Protein AF-A0A9E5RWP6-F1 (afdb_monomer_lite)

Structure (mmCIF, N/CA/C/O backbone):
data_AF-A0A9E5RWP6-F1
#
_entry.id   AF-A0A9E5RWP6-F1
#
loop_
_atom_site.group_PDB
_atom_site.id
_atom_site.type_symbol
_atom_site.label_atom_id
_atom_site.label_alt_id
_atom_site.label_comp_id
_atom_site.label_asym_id
_atom_site.label_entity_id
_atom_site.label_seq_id
_atom_site.pdbx_PDB_ins_code
_atom_site.Cartn_x
_atom_site.Cartn_y
_atom_site.Cartn_z
_atom_site.occupancy
_atom_site.B_iso_or_equiv
_atom_site.auth_seq_id
_atom_site.auth_comp_id
_atom_site.auth_asym_id
_atom_site.auth_atom_id
_atom_site.pdbx_PDB_model_num
ATOM 1 N N . MET A 1 1 ? 98.265 3.700 -35.122 1.00 47.22 1 MET A N 1
ATOM 2 C CA . MET A 1 1 ? 98.432 2.894 -33.898 1.00 47.22 1 MET A CA 1
ATOM 3 C C . MET A 1 1 ? 98.424 3.835 -32.711 1.00 47.22 1 MET A C 1
ATOM 5 O O . MET A 1 1 ? 99.414 4.522 -32.507 1.00 47.22 1 MET A O 1
ATOM 9 N N . THR A 1 2 ? 97.322 3.887 -31.964 1.00 49.81 2 THR A N 1
ATOM 10 C CA . THR A 1 2 ? 97.278 4.569 -30.663 1.00 49.81 2 THR A CA 1
ATOM 11 C C . THR A 1 2 ? 96.260 3.839 -29.793 1.00 49.81 2 THR A C 1
ATOM 13 O O . THR A 1 2 ? 95.095 3.716 -30.159 1.00 49.81 2 THR A O 1
ATOM 16 N N . VAL A 1 3 ? 96.753 3.260 -28.702 1.00 52.56 3 VAL A N 1
ATOM 17 C CA . VAL A 1 3 ? 96.032 2.403 -27.755 1.00 52.56 3 VAL A CA 1
ATOM 18 C C . VAL A 1 3 ? 95.409 3.298 -26.683 1.00 52.56 3 VAL A C 1
ATOM 20 O O . VAL A 1 3 ? 96.126 4.062 -26.044 1.00 52.56 3 VAL A O 1
ATOM 23 N N . PHE A 1 4 ? 94.092 3.214 -26.479 1.00 54.69 4 PHE A N 1
ATOM 24 C CA . PHE A 1 4 ? 93.423 3.835 -25.334 1.00 54.69 4 PHE A CA 1
ATOM 25 C C . PHE A 1 4 ? 93.505 2.898 -24.123 1.00 54.69 4 PHE A C 1
ATOM 27 O O . PHE A 1 4 ? 92.941 1.805 -24.137 1.00 54.69 4 PHE A O 1
ATOM 34 N N . ALA A 1 5 ? 94.201 3.335 -23.075 1.00 56.78 5 ALA A N 1
ATOM 35 C CA . ALA A 1 5 ? 94.172 2.715 -21.757 1.00 56.78 5 ALA A CA 1
ATOM 36 C C . ALA A 1 5 ? 93.080 3.394 -20.914 1.00 56.78 5 ALA A C 1
ATOM 38 O O . ALA A 1 5 ? 93.200 4.571 -20.582 1.00 56.78 5 ALA A O 1
ATOM 39 N N . TYR A 1 6 ? 92.023 2.659 -20.566 1.00 54.81 6 TYR A N 1
ATOM 40 C CA . TYR A 1 6 ? 91.035 3.094 -19.579 1.00 54.81 6 TYR A CA 1
ATOM 41 C C . TYR A 1 6 ? 91.281 2.346 -18.268 1.00 54.81 6 TYR A C 1
ATOM 43 O O . TYR A 1 6 ? 91.209 1.120 -18.215 1.00 54.81 6 TYR A O 1
ATOM 51 N N . ALA A 1 7 ? 91.602 3.099 -17.216 1.00 56.28 7 ALA A N 1
ATOM 52 C CA . ALA A 1 7 ? 91.727 2.598 -15.855 1.00 56.28 7 ALA A CA 1
ATOM 53 C C . ALA A 1 7 ? 90.332 2.336 -15.260 1.00 56.28 7 ALA A C 1
ATOM 55 O O . ALA A 1 7 ? 89.470 3.213 -15.267 1.00 56.28 7 ALA A O 1
ATOM 56 N N . VAL A 1 8 ? 90.122 1.126 -14.739 1.00 64.69 8 VAL A N 1
ATOM 57 C CA . VAL A 1 8 ? 88.909 0.705 -14.025 1.00 64.69 8 VAL A CA 1
ATOM 58 C C . VAL A 1 8 ? 89.109 0.971 -12.530 1.00 64.69 8 VAL A C 1
ATOM 60 O O . VAL A 1 8 ? 89.996 0.384 -11.915 1.00 64.69 8 VAL A O 1
ATOM 63 N N . PHE A 1 9 ? 88.288 1.845 -11.945 1.00 57.62 9 PHE A N 1
ATOM 64 C CA . PHE A 1 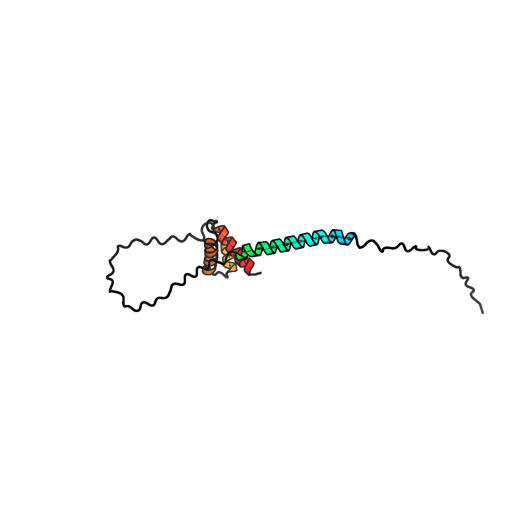9 ? 88.198 2.051 -10.494 1.00 57.62 9 PHE A CA 1
ATOM 65 C C . PHE A 1 9 ? 87.091 1.153 -9.906 1.00 57.62 9 PHE A C 1
ATOM 67 O O . PHE A 1 9 ? 85.971 1.188 -10.418 1.00 57.62 9 PHE A O 1
ATOM 74 N N . PRO A 1 10 ? 87.350 0.362 -8.846 1.00 60.34 10 PRO A N 1
ATOM 75 C CA . PRO A 1 10 ? 86.313 -0.410 -8.170 1.00 60.34 10 PRO A CA 1
ATOM 76 C C . PRO A 1 10 ? 85.563 0.451 -7.141 1.00 60.34 10 PRO A C 1
ATOM 78 O O . PRO A 1 10 ? 86.163 1.050 -6.250 1.00 60.34 10 PRO A O 1
ATOM 81 N N . ASP A 1 11 ? 84.237 0.486 -7.268 1.00 56.66 11 ASP A N 1
ATOM 82 C CA . ASP A 1 11 ? 83.320 1.195 -6.373 1.00 56.66 11 ASP A CA 1
ATOM 83 C C . ASP A 1 11 ? 83.076 0.377 -5.089 1.00 56.66 11 ASP A C 1
ATOM 85 O O . ASP A 1 11 ? 82.482 -0.707 -5.109 1.00 56.66 11 ASP A O 1
ATOM 89 N N . ALA A 1 12 ? 83.595 0.875 -3.967 1.00 63.06 12 ALA A N 1
ATOM 90 C CA . ALA A 1 12 ? 83.587 0.224 -2.661 1.00 63.06 12 ALA A CA 1
ATOM 91 C C . ALA A 1 12 ? 82.497 0.802 -1.747 1.00 63.06 12 ALA A C 1
ATOM 93 O O . ALA A 1 12 ? 82.793 1.298 -0.661 1.00 63.06 12 ALA A O 1
ATOM 94 N N . ASN A 1 13 ? 81.226 0.741 -2.155 1.00 64.94 13 ASN A N 1
ATOM 95 C CA . ASN A 1 13 ? 80.132 1.050 -1.233 1.00 64.94 13 ASN A CA 1
ATOM 96 C C . ASN A 1 13 ? 78.829 0.308 -1.570 1.00 64.94 13 ASN A C 1
ATOM 98 O O . ASN A 1 13 ? 77.952 0.820 -2.262 1.00 64.94 13 ASN A O 1
ATOM 102 N N . LYS A 1 14 ? 78.675 -0.918 -1.052 1.00 59.59 14 LYS A N 1
ATOM 103 C CA . LYS A 1 14 ? 77.370 -1.597 -0.997 1.00 59.59 14 LYS A CA 1
ATOM 104 C C . LYS A 1 14 ? 76.994 -1.891 0.458 1.00 59.59 14 LYS A C 1
ATOM 106 O O . LYS A 1 14 ? 77.653 -2.725 1.082 1.00 59.59 14 LYS A O 1
ATOM 111 N N . PRO A 1 15 ? 75.946 -1.253 1.013 1.00 62.97 15 PRO A N 1
ATOM 112 C CA . PRO A 1 15 ? 75.479 -1.563 2.357 1.00 62.97 15 PRO A CA 1
ATOM 113 C C . PRO A 1 15 ? 74.765 -2.922 2.390 1.00 62.97 15 PRO A C 1
ATOM 115 O O . PRO A 1 15 ? 73.910 -3.226 1.558 1.00 62.97 15 PRO A O 1
ATOM 118 N N . LYS A 1 16 ? 75.124 -3.745 3.384 1.00 65.31 16 LYS A N 1
ATOM 119 C CA . LYS A 1 16 ? 74.456 -5.011 3.718 1.00 65.31 16 LYS A CA 1
ATOM 120 C C . LYS A 1 16 ? 73.045 -4.724 4.235 1.00 65.31 16 LYS A C 1
ATOM 122 O O . LYS A 1 16 ? 72.883 -4.218 5.342 1.00 65.31 16 LYS A O 1
ATOM 127 N N . ILE A 1 17 ? 72.035 -5.084 3.452 1.00 61.72 17 ILE A N 1
ATOM 128 C CA . ILE A 1 17 ? 70.631 -5.024 3.864 1.00 61.72 17 ILE A CA 1
ATOM 129 C C . ILE A 1 17 ? 70.333 -6.287 4.679 1.00 61.72 17 ILE A C 1
ATOM 131 O O . ILE A 1 17 ? 70.330 -7.398 4.150 1.00 61.72 17 ILE A O 1
ATOM 135 N N . ALA A 1 18 ? 70.134 -6.119 5.985 1.00 62.25 18 ALA A N 1
ATOM 136 C CA . ALA A 1 18 ? 69.697 -7.184 6.876 1.00 62.25 18 ALA A CA 1
ATOM 137 C C . ALA A 1 18 ? 68.212 -7.492 6.625 1.00 62.25 18 ALA A C 1
ATOM 139 O O . ALA A 1 18 ? 67.346 -6.642 6.833 1.00 62.25 18 ALA A O 1
ATOM 140 N N . HIS A 1 19 ? 67.918 -8.716 6.187 1.00 58.25 19 HIS A N 1
ATOM 141 C CA . HIS A 1 19 ? 66.562 -9.256 6.119 1.00 58.25 19 HIS A CA 1
ATOM 142 C C . HIS A 1 19 ? 66.055 -9.548 7.539 1.00 58.25 19 HIS A C 1
ATOM 144 O O . HIS A 1 19 ? 66.303 -10.616 8.095 1.00 58.25 19 HIS A O 1
ATOM 150 N N . VAL A 1 20 ? 65.356 -8.581 8.136 1.00 60.44 20 VAL A N 1
ATOM 151 C CA . VAL A 1 20 ? 64.601 -8.769 9.381 1.00 60.44 20 VAL A CA 1
ATOM 152 C C . VAL A 1 20 ? 63.217 -9.315 9.018 1.00 60.44 20 VAL A C 1
ATOM 154 O O . VAL A 1 20 ? 62.479 -8.706 8.246 1.00 60.44 20 VAL A O 1
ATOM 157 N N . GLY A 1 21 ? 62.915 -10.514 9.519 1.00 57.81 21 GLY A N 1
ATOM 158 C CA . GLY A 1 21 ? 61.744 -11.315 9.169 1.00 57.81 21 GLY A CA 1
ATOM 159 C C . GLY A 1 21 ? 60.402 -10.664 9.515 1.00 57.81 21 GLY A C 1
ATOM 160 O O . GLY A 1 21 ? 60.163 -10.244 10.644 1.00 57.81 21 GLY A O 1
ATOM 161 N N . ASN A 1 22 ? 59.502 -10.667 8.530 1.00 59.47 22 ASN A N 1
ATOM 162 C CA . ASN A 1 22 ? 58.135 -10.140 8.585 1.00 59.47 22 ASN A CA 1
ATOM 163 C C . ASN A 1 22 ? 57.076 -11.261 8.711 1.00 59.47 22 ASN A C 1
ATOM 165 O O . ASN A 1 22 ? 55.981 -11.158 8.165 1.00 59.47 22 ASN A O 1
ATOM 169 N N . GLU A 1 23 ? 57.372 -12.362 9.407 1.00 60.66 23 GLU A N 1
ATOM 170 C CA . GLU A 1 23 ? 56.509 -13.561 9.363 1.00 60.66 23 GLU A CA 1
ATOM 171 C C . GLU A 1 23 ? 55.426 -13.647 10.457 1.00 60.66 23 GLU A C 1
ATOM 173 O O . GLU A 1 23 ? 54.575 -14.534 10.410 1.00 60.66 23 GLU A O 1
ATOM 178 N N . TYR A 1 24 ? 55.374 -12.716 11.417 1.00 56.31 24 TYR A N 1
ATOM 179 C CA . TYR A 1 24 ? 54.467 -12.845 12.576 1.00 56.31 24 TYR A CA 1
ATOM 180 C C . TYR A 1 24 ? 53.309 -11.836 12.644 1.00 56.31 24 TYR A C 1
ATOM 182 O O . TYR A 1 24 ? 52.457 -11.947 13.525 1.00 56.31 24 TYR A O 1
ATOM 190 N N . LEU A 1 25 ? 53.202 -10.894 11.701 1.00 56.03 25 LEU A N 1
ATOM 191 C CA . LEU A 1 25 ? 52.214 -9.806 11.775 1.00 56.03 25 LEU A CA 1
ATOM 192 C C . LEU A 1 25 ? 50.787 -10.054 11.220 1.00 56.03 25 LEU A C 1
ATOM 194 O O . LEU A 1 25 ? 49.909 -9.272 11.592 1.00 56.03 25 LEU A O 1
ATOM 198 N N . PRO A 1 26 ? 50.438 -11.097 10.429 1.00 57.97 26 PRO A N 1
ATOM 199 C CA . PRO A 1 26 ? 49.078 -11.163 9.877 1.00 57.97 26 PRO A CA 1
ATOM 200 C C . PRO A 1 26 ? 48.027 -11.730 10.850 1.00 57.97 26 PRO A C 1
ATOM 202 O O . PRO A 1 26 ? 46.841 -11.432 10.724 1.00 57.97 26 PRO A O 1
ATOM 205 N N . LYS A 1 27 ? 48.409 -12.535 11.852 1.00 59.09 27 LYS A N 1
ATOM 206 C CA . LYS A 1 27 ? 47.426 -13.306 12.645 1.00 59.09 27 LYS A CA 1
ATOM 207 C C . LYS A 1 27 ? 46.675 -12.492 13.706 1.00 59.09 27 LYS A C 1
ATOM 209 O O . LYS A 1 27 ? 45.597 -12.912 14.122 1.00 59.09 27 LYS A O 1
ATOM 214 N N . PHE A 1 28 ? 47.224 -11.364 14.159 1.00 59.78 28 PHE A N 1
ATOM 215 C CA . PHE A 1 28 ? 46.611 -10.564 15.228 1.00 59.78 28 PHE A CA 1
ATOM 216 C C . PHE A 1 28 ? 45.575 -9.566 14.689 1.00 59.78 28 PHE A C 1
ATOM 218 O O . PHE A 1 28 ? 44.508 -9.405 15.273 1.00 59.78 28 PHE A O 1
ATOM 225 N N . ILE A 1 29 ? 45.835 -8.972 13.520 1.00 61.03 29 ILE A N 1
ATOM 226 C CA . ILE A 1 29 ? 44.940 -7.982 12.898 1.00 61.03 29 ILE A CA 1
ATOM 227 C C . ILE A 1 29 ? 43.664 -8.646 12.351 1.00 61.03 29 ILE A C 1
ATOM 229 O O . ILE A 1 29 ? 42.570 -8.101 12.490 1.00 61.03 29 ILE A O 1
ATOM 233 N N . LEU A 1 30 ? 43.771 -9.868 11.820 1.00 61.22 30 LEU A N 1
ATOM 234 C CA . LEU A 1 30 ? 42.628 -10.611 11.275 1.00 61.22 30 LEU A CA 1
ATOM 235 C C . LEU A 1 30 ? 41.565 -10.972 12.329 1.00 61.22 30 LEU A C 1
ATOM 237 O O . LEU A 1 30 ? 40.379 -10.999 12.012 1.00 61.22 30 LEU A O 1
ATOM 241 N N . LYS A 1 31 ? 41.948 -11.210 13.591 1.00 64.00 31 LYS A N 1
ATOM 242 C C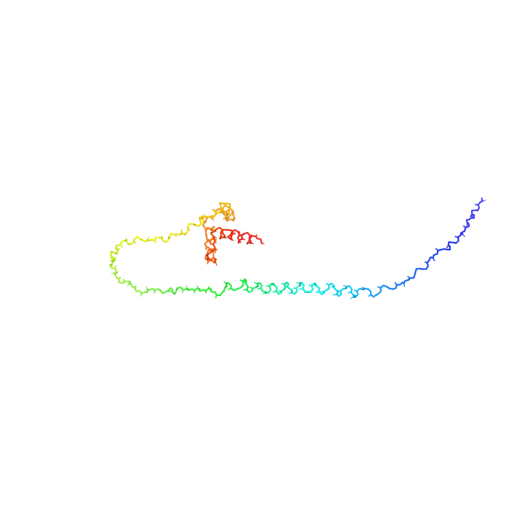A . LYS A 1 31 ? 40.997 -11.626 14.640 1.00 64.00 31 LYS A CA 1
ATOM 243 C C . LYS A 1 31 ? 40.087 -10.488 15.105 1.00 64.00 31 LYS A C 1
ATOM 245 O O . LYS A 1 31 ? 38.902 -10.715 15.337 1.00 64.00 31 LYS A O 1
ATOM 250 N N . ASN A 1 32 ? 40.608 -9.265 15.177 1.00 69.00 32 ASN A N 1
ATOM 251 C CA . ASN A 1 32 ? 39.858 -8.127 15.717 1.00 69.00 32 ASN A CA 1
ATOM 252 C C . ASN A 1 32 ? 38.841 -7.544 14.721 1.00 69.00 32 ASN A C 1
ATOM 254 O O . ASN A 1 32 ? 37.897 -6.882 15.140 1.00 69.00 32 ASN A O 1
ATOM 258 N N . MET A 1 33 ? 38.982 -7.828 13.422 1.00 69.94 33 MET A N 1
ATOM 259 C CA . MET A 1 33 ? 38.012 -7.407 12.398 1.00 69.94 33 MET A CA 1
ATOM 260 C C . MET A 1 33 ? 36.948 -8.472 12.085 1.00 69.94 33 MET A C 1
ATOM 262 O O . MET A 1 33 ? 35.882 -8.151 11.557 1.00 69.94 33 MET A O 1
ATOM 266 N N . LEU A 1 34 ? 37.192 -9.735 12.450 1.00 78.12 34 LEU A N 1
ATOM 267 C CA . LEU A 1 34 ? 36.247 -10.829 12.208 1.00 78.12 34 LEU A CA 1
ATOM 268 C C . LEU A 1 34 ? 35.093 -10.854 13.228 1.00 78.12 34 LEU A C 1
ATOM 270 O O . LEU A 1 34 ? 33.961 -11.173 12.881 1.00 78.12 34 LEU A O 1
ATOM 274 N N . LEU A 1 35 ? 35.355 -10.488 14.488 1.00 81.88 35 LEU A N 1
ATOM 275 C CA . LEU A 1 35 ? 34.317 -10.450 15.526 1.00 81.88 35 LEU A CA 1
ATOM 276 C C . LEU A 1 35 ? 33.158 -9.477 15.226 1.00 81.88 35 LEU A C 1
ATOM 278 O O . LEU A 1 35 ? 32.005 -9.907 15.317 1.00 81.88 35 LEU A O 1
ATOM 282 N N . PRO A 1 36 ? 33.394 -8.199 14.859 1.00 90.19 36 PRO A N 1
ATOM 283 C CA . PRO A 1 36 ? 32.292 -7.270 14.616 1.00 90.19 36 PRO A CA 1
ATOM 284 C C . PRO A 1 36 ? 31.486 -7.636 13.364 1.00 90.19 36 PRO A C 1
ATOM 286 O O . PRO A 1 36 ? 30.276 -7.440 13.341 1.00 90.19 36 PRO A O 1
ATOM 289 N N . THR A 1 37 ? 32.119 -8.213 12.339 1.00 88.06 37 THR A N 1
ATOM 290 C CA . THR A 1 37 ? 31.424 -8.614 11.104 1.00 88.06 37 THR A CA 1
ATOM 291 C C . THR A 1 37 ? 30.488 -9.795 11.340 1.00 88.06 37 THR A C 1
ATOM 293 O O . THR A 1 37 ? 29.333 -9.743 10.919 1.00 88.06 37 THR A O 1
ATOM 296 N N . ILE A 1 38 ? 30.930 -10.810 12.091 1.00 92.06 38 ILE A N 1
ATOM 297 C CA . ILE A 1 38 ? 30.066 -11.924 12.503 1.00 92.06 38 ILE A CA 1
ATOM 298 C C . ILE A 1 38 ? 28.882 -11.403 13.327 1.00 92.06 38 ILE A C 1
ATOM 300 O O . ILE A 1 38 ? 27.752 -11.814 13.079 1.00 92.06 38 ILE A O 1
ATOM 304 N N . PHE A 1 39 ? 29.109 -10.463 14.251 1.00 94.44 39 PHE A N 1
ATOM 305 C CA . PHE A 1 39 ? 28.044 -9.879 15.072 1.00 94.44 39 PHE A CA 1
ATOM 306 C C . PHE A 1 39 ? 26.995 -9.114 14.245 1.00 94.44 39 PHE A C 1
ATOM 308 O O . PHE A 1 39 ? 25.796 -9.242 14.481 1.00 94.44 39 PHE A O 1
ATOM 315 N N . VAL A 1 40 ? 27.420 -8.352 13.233 1.00 94.69 40 VAL A N 1
ATOM 316 C CA . VAL A 1 40 ? 26.489 -7.653 12.330 1.00 94.69 40 VAL A CA 1
ATOM 317 C C . VAL A 1 40 ? 25.671 -8.649 11.502 1.00 94.69 40 VAL A C 1
ATOM 319 O O . VAL A 1 40 ? 24.457 -8.484 11.369 1.00 94.69 40 VAL A O 1
ATOM 322 N N . ILE A 1 41 ? 26.303 -9.709 10.987 1.00 95.75 41 ILE A N 1
ATOM 323 C CA . ILE A 1 41 ? 25.619 -10.743 10.197 1.00 95.75 41 ILE A CA 1
ATOM 324 C C . ILE A 1 41 ? 24.591 -11.490 11.055 1.00 95.75 41 ILE A C 1
ATOM 326 O O . ILE A 1 41 ? 23.462 -11.697 10.609 1.00 95.75 41 ILE A O 1
ATOM 330 N N . THR A 1 42 ? 24.935 -11.869 12.289 1.00 96.12 42 THR A N 1
ATOM 331 C CA . THR A 1 42 ? 24.000 -12.579 13.175 1.00 96.12 42 THR A CA 1
ATOM 332 C C . THR A 1 42 ? 22.805 -11.709 13.548 1.00 96.12 42 THR A C 1
ATOM 334 O O . THR A 1 42 ? 21.673 -12.188 13.479 1.00 96.12 42 THR A O 1
ATOM 337 N N . LEU A 1 43 ? 23.019 -10.426 13.861 1.00 96.50 43 LEU A N 1
ATOM 338 C CA . LEU A 1 43 ? 21.925 -9.485 14.112 1.00 96.50 43 LEU A CA 1
ATOM 339 C C . LEU A 1 43 ? 21.007 -9.331 12.897 1.00 96.50 43 LEU A C 1
ATOM 341 O O . LEU A 1 43 ? 19.786 -9.315 13.053 1.00 96.50 43 LEU A O 1
ATOM 345 N N . TRP A 1 44 ? 21.573 -9.268 11.690 1.00 96.38 44 TRP A N 1
ATOM 346 C CA . TRP A 1 44 ? 20.792 -9.171 10.461 1.00 96.38 44 TRP A CA 1
ATOM 347 C C . TRP A 1 44 ? 19.947 -10.428 10.211 1.00 96.38 44 TRP A C 1
ATOM 349 O O . TRP A 1 44 ? 18.752 -10.320 9.939 1.00 96.38 44 TRP A O 1
ATOM 359 N N . VAL A 1 45 ? 20.523 -11.623 10.380 1.00 96.75 45 VAL A N 1
ATOM 360 C CA . VAL A 1 45 ? 19.790 -12.893 10.229 1.00 96.75 45 VAL A CA 1
ATOM 361 C C . VAL A 1 45 ? 18.653 -13.000 11.247 1.00 96.75 45 VAL A C 1
ATOM 363 O O . VAL A 1 45 ? 17.534 -13.349 10.874 1.00 96.75 45 VAL A O 1
ATOM 366 N N . VAL A 1 46 ? 18.899 -12.651 12.515 1.00 96.38 46 VAL A N 1
ATOM 367 C CA . VAL A 1 46 ? 17.859 -12.640 13.559 1.00 96.38 46 VAL A CA 1
ATOM 368 C C . VAL A 1 46 ? 16.761 -11.629 13.229 1.00 96.38 46 VAL A C 1
ATOM 370 O O . VAL A 1 46 ? 15.581 -11.946 13.370 1.00 96.38 46 VAL A O 1
ATOM 373 N N . PHE A 1 47 ? 17.120 -10.439 12.745 1.00 94.69 47 PHE A N 1
ATOM 374 C CA . PHE A 1 47 ? 16.157 -9.421 12.327 1.00 94.69 47 PHE A CA 1
ATOM 375 C C . PHE A 1 47 ? 15.259 -9.923 11.190 1.00 94.69 47 PHE A C 1
ATOM 377 O O . PHE A 1 47 ? 14.036 -9.848 11.300 1.00 94.69 47 PHE A O 1
ATOM 384 N N . VAL A 1 48 ? 15.841 -10.515 10.141 1.00 93.88 48 VAL A N 1
ATOM 385 C CA . VAL A 1 48 ? 15.082 -11.097 9.023 1.00 93.88 48 VAL A CA 1
ATOM 386 C C . VAL A 1 48 ? 14.178 -12.231 9.510 1.00 93.88 48 VAL A C 1
ATOM 388 O O . VAL A 1 48 ? 12.986 -12.225 9.203 1.00 93.88 48 VAL A O 1
ATOM 391 N N . LEU A 1 49 ? 14.690 -13.156 10.330 1.00 92.38 49 LEU A N 1
ATOM 392 C CA . LEU A 1 49 ? 13.894 -14.250 10.898 1.00 92.38 49 LEU A CA 1
ATOM 393 C C . LEU A 1 49 ? 12.742 -13.747 11.786 1.00 92.38 49 LEU A C 1
ATOM 395 O O . LEU A 1 49 ? 11.662 -14.335 11.760 1.00 92.38 49 LEU A O 1
ATOM 399 N N . CYS A 1 50 ? 12.927 -12.640 12.513 1.00 89.69 50 CYS A N 1
ATOM 400 C CA . CYS A 1 50 ? 11.876 -11.982 13.297 1.00 89.69 50 CYS A CA 1
ATOM 401 C C . CYS A 1 50 ? 10.846 -11.231 12.438 1.00 89.69 50 CYS A C 1
ATOM 403 O O . CYS A 1 50 ? 9.686 -11.123 12.839 1.00 89.69 50 CYS A O 1
ATOM 405 N N . LEU A 1 51 ? 11.220 -10.735 11.255 1.00 86.31 51 LEU A N 1
ATOM 406 C CA . LEU A 1 51 ? 10.280 -10.077 10.342 1.00 86.31 51 LEU A CA 1
ATOM 407 C C . LEU A 1 51 ? 9.343 -11.067 9.632 1.00 86.31 51 LEU A C 1
ATOM 409 O O . LEU A 1 51 ? 8.191 -10.722 9.352 1.00 86.31 51 LEU A O 1
ATOM 413 N N . ILE A 1 52 ? 9.784 -12.308 9.394 1.00 81.94 52 ILE A N 1
ATOM 414 C CA . ILE A 1 52 ? 8.972 -13.362 8.756 1.00 81.94 52 ILE A CA 1
ATOM 415 C C . ILE A 1 52 ? 7.616 -13.584 9.467 1.00 81.94 52 ILE A C 1
ATOM 417 O O . ILE A 1 52 ? 6.586 -13.533 8.790 1.00 81.94 52 ILE A O 1
ATOM 421 N N . PRO A 1 53 ? 7.527 -13.782 10.800 1.00 72.62 53 PRO A N 1
ATOM 422 C CA . PRO A 1 53 ? 6.242 -13.974 11.474 1.00 72.62 53 PRO A CA 1
ATOM 423 C C . PRO A 1 53 ? 5.379 -12.704 11.535 1.00 72.62 53 PRO A C 1
ATOM 425 O O . PRO A 1 53 ? 4.156 -12.823 11.625 1.00 72.62 53 PRO A O 1
ATOM 428 N N . ILE A 1 54 ? 5.969 -11.504 11.450 1.00 71.69 54 ILE A N 1
ATOM 429 C CA . ILE A 1 54 ? 5.225 -10.230 11.405 1.00 71.69 54 ILE A CA 1
ATOM 430 C C . ILE A 1 54 ? 4.494 -10.091 10.062 1.00 71.69 54 ILE A C 1
ATOM 432 O O . ILE A 1 54 ? 3.342 -9.658 10.023 1.00 71.69 54 ILE A O 1
ATOM 436 N N . LEU A 1 55 ? 5.115 -10.544 8.972 1.00 59.25 55 LEU A N 1
ATOM 437 C CA . LEU A 1 55 ? 4.491 -10.594 7.647 1.00 59.25 55 LEU A CA 1
ATOM 438 C C . LEU A 1 55 ? 3.579 -11.827 7.470 1.00 59.25 55 LEU A C 1
ATOM 440 O O . LEU A 1 55 ? 2.580 -11.764 6.750 1.00 59.25 55 LEU A O 1
ATOM 444 N N . GLY A 1 56 ? 3.873 -12.935 8.160 1.00 53.91 56 GLY A N 1
ATOM 445 C CA . GLY A 1 56 ? 3.169 -14.217 8.036 1.00 53.91 56 GLY A CA 1
ATOM 446 C C . GLY A 1 56 ? 1.915 -14.397 8.905 1.00 53.91 56 GLY A C 1
ATOM 447 O O . GLY A 1 56 ? 1.057 -15.214 8.569 1.00 53.91 56 GLY A O 1
ATOM 448 N N . LYS A 1 57 ? 1.730 -13.631 9.993 1.00 52.44 57 LYS A N 1
ATOM 449 C CA . LYS A 1 57 ? 0.558 -13.789 10.889 1.00 52.44 57 LYS A CA 1
ATOM 450 C C . LYS A 1 57 ? -0.779 -13.331 10.294 1.00 52.44 57 LYS A C 1
ATOM 452 O O . LYS A 1 57 ? -1.826 -13.586 10.883 1.00 52.44 57 LYS A O 1
ATOM 457 N N . SER A 1 58 ? -0.778 -12.695 9.122 1.00 49.72 58 SER A N 1
ATOM 458 C CA . SER A 1 58 ? -1.986 -12.119 8.513 1.00 49.72 58 SER A CA 1
ATOM 459 C C . SER A 1 58 ? -2.788 -13.090 7.626 1.00 49.72 58 SER A C 1
ATOM 461 O O . SER A 1 58 ? -3.709 -12.643 6.941 1.00 49.72 58 SER A O 1
ATOM 463 N N . ARG A 1 59 ? -2.468 -14.395 7.597 1.00 55.56 59 ARG A N 1
ATOM 464 C CA . ARG A 1 59 ? -3.124 -15.368 6.695 1.00 55.56 59 ARG A CA 1
ATOM 465 C C . ARG A 1 59 ? -3.598 -16.686 7.331 1.00 55.56 59 ARG A C 1
ATOM 467 O O . ARG A 1 59 ? -3.560 -17.713 6.670 1.00 55.56 59 ARG A O 1
ATOM 474 N N . TYR A 1 60 ? -4.148 -16.673 8.547 1.00 53.62 60 TYR A N 1
ATOM 475 C CA . TYR A 1 60 ? -4.932 -17.826 9.047 1.00 53.62 60 TYR A CA 1
ATOM 476 C C . TYR A 1 60 ? -6.312 -17.452 9.599 1.00 53.62 60 TYR A C 1
ATOM 478 O O . TYR A 1 60 ? -6.800 -18.052 10.550 1.00 53.62 60 TYR A O 1
ATOM 486 N N . ARG A 1 61 ? -6.980 -16.475 8.977 1.00 45.44 61 ARG A N 1
ATOM 487 C CA . ARG A 1 61 ? -8.447 -16.363 9.031 1.00 45.44 61 ARG A CA 1
ATOM 488 C C . ARG A 1 61 ? -9.021 -16.059 7.655 1.00 45.44 61 ARG A C 1
ATOM 490 O O . ARG A 1 61 ? -9.761 -15.103 7.464 1.00 45.44 61 ARG A O 1
ATOM 497 N N . PHE A 1 62 ? -8.708 -16.921 6.691 1.00 46.25 62 PHE A N 1
ATOM 498 C CA . PHE A 1 62 ? -9.641 -17.153 5.596 1.00 46.25 62 PHE A CA 1
ATOM 499 C C . PHE A 1 62 ? -10.816 -17.958 6.159 1.00 46.25 62 PHE A C 1
ATOM 501 O O . PHE A 1 62 ? -10.890 -19.174 6.013 1.00 46.25 62 PHE A O 1
ATOM 508 N N . ASN A 1 63 ? -11.744 -17.265 6.819 1.00 44.88 63 ASN A N 1
ATOM 509 C CA . ASN A 1 63 ? -13.114 -17.748 6.916 1.00 44.88 63 ASN A CA 1
ATOM 510 C C . ASN A 1 63 ? -13.709 -17.646 5.506 1.00 44.88 63 ASN A C 1
ATOM 512 O O . ASN A 1 63 ? -14.478 -16.734 5.210 1.00 44.88 63 ASN A O 1
ATOM 516 N N . PHE A 1 64 ? -13.338 -18.575 4.622 1.00 48.34 64 PHE A N 1
ATOM 517 C CA . PHE A 1 64 ? -14.192 -18.927 3.497 1.00 48.34 64 PHE A CA 1
ATOM 518 C C . PHE A 1 64 ? -15.428 -19.593 4.098 1.00 48.34 64 PHE A C 1
ATOM 520 O O . PHE A 1 64 ? -15.532 -20.812 4.193 1.00 48.34 64 PHE A O 1
ATOM 527 N N . HIS A 1 65 ? -16.359 -18.766 4.570 1.00 48.16 65 HIS A N 1
ATOM 528 C CA . HIS A 1 65 ? -17.725 -19.195 4.784 1.00 48.16 65 HIS A CA 1
ATOM 529 C C . HIS A 1 65 ? -18.313 -19.377 3.387 1.00 48.16 65 HIS A C 1
ATOM 531 O O . HIS A 1 65 ? -18.843 -18.447 2.787 1.00 48.16 65 HIS A O 1
ATOM 537 N N . MET A 1 66 ? -18.075 -20.555 2.817 1.00 54.34 66 MET A N 1
ATOM 538 C CA . MET A 1 66 ? -18.691 -20.984 1.576 1.00 54.34 66 MET A CA 1
ATOM 539 C C . MET A 1 66 ? -20.169 -21.227 1.911 1.00 54.34 66 MET A C 1
ATOM 541 O O . MET A 1 66 ? -20.450 -22.132 2.701 1.00 54.34 66 MET A O 1
ATOM 545 N N . PRO A 1 67 ? -21.126 -20.418 1.420 1.00 56.31 67 PRO A N 1
ATOM 546 C CA . PRO A 1 67 ? -22.523 -20.764 1.597 1.00 56.31 67 PRO A CA 1
ATOM 547 C C . PRO A 1 67 ? -22.754 -22.059 0.823 1.00 56.31 67 PRO A C 1
ATOM 549 O O . PRO A 1 67 ? -22.488 -22.128 -0.378 1.00 56.31 67 PRO A O 1
ATOM 552 N N . ALA A 1 68 ? -23.210 -23.101 1.515 1.00 58.78 68 ALA A N 1
ATOM 553 C CA . ALA A 1 68 ? -23.718 -24.287 0.851 1.00 58.78 68 ALA A CA 1
ATOM 554 C C . ALA A 1 68 ? -24.798 -23.832 -0.143 1.00 58.78 68 ALA A C 1
ATOM 556 O O . ALA A 1 68 ? -25.814 -23.265 0.261 1.00 58.78 68 ALA A O 1
ATOM 557 N N . ILE A 1 69 ? -24.563 -24.038 -1.441 1.00 57.72 69 ILE A N 1
ATOM 558 C CA . ILE A 1 69 ? -25.587 -23.883 -2.475 1.00 57.72 69 ILE A CA 1
ATOM 559 C C . ILE A 1 69 ? -26.531 -25.073 -2.296 1.00 57.72 69 ILE A C 1
ATOM 561 O O . ILE A 1 69 ? -26.404 -26.103 -2.953 1.00 57.72 69 ILE A O 1
ATOM 565 N N . SER A 1 70 ? -27.442 -24.975 -1.330 1.00 59.22 70 SER A N 1
ATOM 566 C CA . SER A 1 70 ? -28.599 -25.853 -1.272 1.00 59.22 70 SER A CA 1
ATOM 567 C C . SER A 1 70 ? -29.540 -25.409 -2.383 1.00 59.22 70 SER A C 1
ATOM 569 O O . SER A 1 70 ? -30.168 -24.358 -2.302 1.00 59.22 70 SER A O 1
ATOM 571 N N . PHE A 1 71 ? -29.609 -26.187 -3.461 1.00 59.25 71 PHE A N 1
ATOM 572 C CA . PHE A 1 71 ? -30.661 -26.036 -4.459 1.00 59.25 71 PHE A CA 1
ATOM 573 C C . PHE A 1 71 ? -32.001 -26.387 -3.793 1.00 59.25 71 PHE A C 1
ATOM 575 O O . PHE A 1 71 ? -32.195 -27.545 -3.411 1.00 59.25 71 PHE A O 1
ATOM 582 N N . PRO A 1 72 ? -32.940 -25.438 -3.620 1.00 53.41 72 PRO A N 1
ATOM 583 C CA . PRO A 1 72 ? -34.244 -25.762 -3.075 1.00 53.41 72 PRO A CA 1
ATOM 584 C C . PRO A 1 72 ? -35.089 -26.380 -4.191 1.00 53.41 72 PRO A C 1
ATOM 586 O O . PRO A 1 72 ? -35.680 -25.678 -5.009 1.00 53.41 72 PRO A O 1
ATOM 589 N N . THR A 1 73 ? -35.170 -27.709 -4.225 1.00 59.09 73 THR A N 1
ATOM 590 C CA . THR A 1 73 ? -36.214 -28.395 -4.999 1.00 59.09 73 THR A CA 1
ATOM 591 C C . THR A 1 73 ? -37.496 -28.373 -4.177 1.00 59.09 73 THR A C 1
ATOM 593 O O . THR A 1 73 ? -37.827 -29.341 -3.502 1.00 59.09 73 THR A O 1
ATOM 596 N N . SER A 1 74 ? -38.186 -27.234 -4.156 1.00 67.62 74 SER A N 1
ATOM 597 C CA . SER A 1 74 ? -39.595 -27.122 -3.760 1.00 67.62 74 SER A CA 1
ATOM 598 C C . SER A 1 74 ? -40.147 -25.773 -4.230 1.00 67.62 74 SER A C 1
ATOM 600 O O . SER A 1 74 ? -39.522 -24.745 -3.961 1.00 67.62 74 SER A O 1
ATOM 602 N N . PRO A 1 75 ? -41.303 -25.730 -4.917 1.00 70.12 75 PRO A N 1
ATOM 603 C CA . PRO A 1 75 ? -41.944 -24.469 -5.264 1.00 70.12 75 PRO A CA 1
ATOM 604 C C . PRO A 1 75 ? -42.358 -23.729 -3.978 1.00 70.12 75 PRO A C 1
ATOM 606 O O . PRO A 1 75 ? -42.944 -24.345 -3.084 1.00 70.12 75 PRO A O 1
ATOM 609 N N . PRO A 1 76 ? -42.060 -22.425 -3.840 1.00 65.62 76 PRO A N 1
ATOM 610 C CA . PRO A 1 76 ? -42.392 -21.690 -2.628 1.00 65.62 76 PRO A CA 1
ATOM 611 C C . PRO A 1 76 ? -43.915 -21.523 -2.484 1.00 65.62 76 PRO A C 1
ATOM 613 O O . PRO A 1 76 ? -44.618 -21.354 -3.487 1.00 65.62 76 PRO A O 1
ATOM 616 N N . PRO A 1 77 ? -44.454 -21.506 -1.249 1.00 69.44 77 PRO A N 1
ATOM 617 C CA . PRO A 1 77 ? -45.842 -21.134 -1.021 1.00 69.44 77 PRO A CA 1
ATOM 618 C C . PRO A 1 77 ? -46.082 -19.708 -1.527 1.00 69.44 77 PRO A C 1
ATOM 620 O O . PRO A 1 77 ? -45.261 -18.810 -1.333 1.00 69.44 7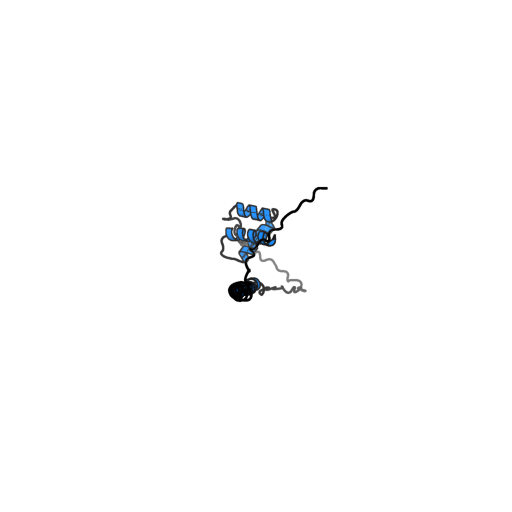7 PRO A O 1
ATOM 623 N N . ARG A 1 78 ? -47.225 -19.506 -2.191 1.00 68.00 78 ARG A N 1
ATOM 624 C CA . ARG A 1 78 ? -47.662 -18.240 -2.794 1.00 68.00 78 ARG A CA 1
ATOM 625 C C . ARG A 1 78 ? -47.802 -17.159 -1.714 1.00 68.00 78 ARG A C 1
ATOM 627 O O . ARG A 1 78 ? -48.871 -16.964 -1.139 1.00 68.00 78 ARG A O 1
ATOM 634 N N . TYR A 1 79 ? -46.704 -16.470 -1.425 1.00 61.47 79 TYR A N 1
ATOM 635 C CA . TYR A 1 79 ? -46.642 -15.407 -0.433 1.00 61.47 79 TYR A CA 1
ATOM 636 C C . TYR A 1 79 ? -47.372 -14.167 -0.959 1.00 61.47 79 TYR A C 1
ATOM 638 O O . TYR A 1 79 ? -46.963 -13.557 -1.947 1.00 61.47 79 TYR A O 1
ATOM 646 N N . LYS A 1 80 ? -48.474 -13.787 -0.302 1.00 62.81 80 LYS A N 1
ATOM 647 C CA . LYS A 1 80 ? -49.118 -12.489 -0.530 1.00 62.81 80 LYS A CA 1
ATOM 648 C C . LYS A 1 80 ? -48.225 -11.407 0.088 1.00 62.81 80 LYS A C 1
ATOM 650 O O . LYS A 1 80 ? -47.988 -11.466 1.296 1.00 62.81 80 LYS A O 1
ATOM 655 N N . PRO A 1 81 ? -47.743 -10.411 -0.676 1.00 61.66 81 PRO A N 1
ATOM 656 C CA . PRO A 1 81 ? -46.925 -9.356 -0.106 1.00 61.66 81 PRO A CA 1
ATOM 657 C C . PRO A 1 81 ? -47.793 -8.519 0.833 1.00 61.66 81 PRO A C 1
ATOM 659 O O . PRO A 1 81 ? -48.657 -7.749 0.411 1.00 61.66 81 PRO A O 1
ATOM 662 N N . LYS A 1 82 ? -47.566 -8.679 2.138 1.00 60.19 82 LYS A N 1
ATOM 663 C CA . LYS A 1 82 ? -48.053 -7.742 3.145 1.00 60.19 82 LYS A CA 1
ATOM 664 C C . LYS A 1 82 ? -47.404 -6.395 2.827 1.00 60.19 82 LYS A C 1
ATOM 666 O O . LYS A 1 82 ? -46.188 -6.252 2.933 1.00 60.19 82 LYS A O 1
ATOM 671 N N . ARG A 1 83 ? -48.220 -5.445 2.360 1.00 65.00 83 ARG A N 1
ATOM 672 C CA . ARG A 1 83 ? -47.870 -4.054 2.039 1.00 65.00 83 ARG A CA 1
ATOM 673 C C . ARG A 1 83 ? -47.364 -3.359 3.305 1.00 65.00 83 ARG A C 1
ATOM 675 O O . ARG A 1 83 ? -48.0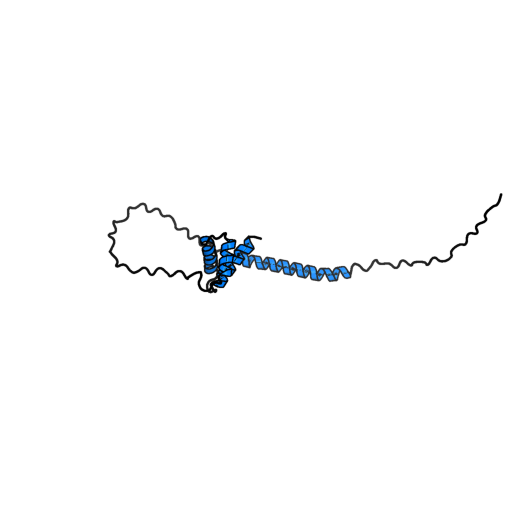97 -2.635 3.972 1.00 65.00 83 ARG A O 1
ATOM 682 N N . ASN A 1 84 ? -46.115 -3.626 3.663 1.00 61.47 84 ASN A N 1
ATOM 683 C CA . ASN A 1 84 ? -45.434 -2.945 4.745 1.00 61.47 84 ASN A CA 1
ATOM 684 C C . ASN A 1 84 ? -45.115 -1.535 4.251 1.00 61.47 84 ASN A C 1
ATOM 686 O O . ASN A 1 84 ? -44.453 -1.352 3.229 1.00 61.47 84 ASN A O 1
ATOM 690 N N . LYS A 1 85 ? -45.683 -0.550 4.952 1.00 57.75 85 LYS A N 1
ATOM 691 C CA . LYS A 1 85 ? -45.436 0.883 4.778 1.00 57.75 85 LYS A CA 1
ATOM 692 C C . LYS A 1 85 ? -43.946 1.106 4.538 1.00 57.75 85 LYS A C 1
ATOM 694 O O . LYS A 1 85 ? -43.138 0.597 5.306 1.00 57.75 85 LYS A O 1
ATOM 699 N N . ALA A 1 86 ? -43.625 1.845 3.478 1.00 61.38 86 ALA A N 1
ATOM 700 C CA . ALA A 1 86 ? -42.275 2.216 3.089 1.00 61.38 86 ALA A CA 1
ATOM 701 C C . ALA A 1 86 ? -41.533 2.863 4.270 1.00 61.38 86 ALA A C 1
ATOM 703 O O . ALA A 1 86 ? -41.590 4.073 4.484 1.00 61.38 86 ALA A O 1
ATOM 704 N N . THR A 1 87 ? -40.840 2.047 5.057 1.00 63.88 87 THR A N 1
ATOM 705 C CA . THR A 1 87 ? -39.765 2.506 5.916 1.00 63.88 87 THR A CA 1
ATOM 706 C C . THR A 1 87 ? -38.693 2.995 4.965 1.00 63.88 87 THR A C 1
ATOM 708 O O . THR A 1 87 ? -38.115 2.217 4.207 1.00 63.88 87 THR A O 1
ATOM 711 N N . LYS A 1 88 ? -38.501 4.317 4.942 1.00 60.41 88 LYS A N 1
ATOM 712 C CA . LYS A 1 88 ? -37.394 4.978 4.255 1.00 60.41 88 LYS A CA 1
ATOM 713 C C . LYS A 1 88 ? -36.125 4.233 4.656 1.00 60.41 88 LYS A C 1
ATOM 715 O O . LYS A 1 88 ? -35.670 4.370 5.788 1.00 60.41 88 LYS A O 1
ATOM 720 N N . GLN A 1 89 ? -35.620 3.377 3.768 1.00 58.25 89 GLN A N 1
ATOM 721 C CA . GLN A 1 89 ? -34.366 2.680 3.982 1.00 58.25 89 GLN A CA 1
ATOM 722 C C . GLN A 1 89 ? -33.314 3.771 4.107 1.00 58.25 89 GLN A C 1
ATOM 724 O O . GLN A 1 89 ? -32.980 4.441 3.129 1.00 58.25 89 GLN A O 1
ATOM 729 N N . HIS A 1 90 ? -32.868 4.007 5.337 1.00 54.25 90 HIS A N 1
ATOM 730 C CA . HIS A 1 90 ? -31.748 4.874 5.631 1.00 54.25 90 HIS A CA 1
ATOM 731 C C . HIS A 1 90 ? -30.548 4.204 4.964 1.00 54.25 90 HIS A C 1
ATOM 733 O O . HIS A 1 90 ? -29.951 3.281 5.514 1.00 54.25 90 HIS A O 1
ATOM 739 N N . LYS A 1 91 ? -30.274 4.578 3.708 1.00 54.50 91 LYS A N 1
ATOM 740 C CA . LYS A 1 91 ? -29.085 4.130 2.990 1.00 54.50 91 LYS A CA 1
ATOM 741 C C . LYS A 1 91 ? -27.925 4.486 3.920 1.00 54.50 91 LYS A C 1
ATOM 743 O O . LYS A 1 91 ? -27.834 5.665 4.279 1.00 54.50 91 LYS A O 1
ATOM 748 N N . PRO A 1 92 ? -27.105 3.523 4.379 1.00 57.62 92 PRO A N 1
ATOM 749 C CA . PRO A 1 92 ? -25.955 3.859 5.199 1.00 57.62 92 PRO A CA 1
ATOM 750 C C . PRO A 1 92 ? -25.153 4.877 4.395 1.00 57.62 92 PRO A C 1
ATOM 752 O O . PRO A 1 92 ? -24.764 4.606 3.255 1.00 57.62 92 PRO A O 1
ATOM 755 N N . GLN A 1 93 ? -25.041 6.094 4.929 1.00 56.25 93 GLN A N 1
ATOM 756 C CA . GLN A 1 93 ? -24.260 7.155 4.315 1.00 56.25 93 GLN A CA 1
ATOM 757 C C . GLN A 1 93 ? -22.840 6.617 4.244 1.00 56.25 93 GLN A C 1
ATOM 759 O O . GLN A 1 93 ? -22.167 6.500 5.266 1.00 56.25 93 GLN A O 1
ATOM 764 N N . ARG A 1 94 ? -22.419 6.201 3.043 1.00 58.12 94 ARG A N 1
ATOM 765 C CA . ARG A 1 94 ? -21.032 5.815 2.819 1.00 58.12 94 ARG A CA 1
ATOM 766 C C . ARG A 1 94 ? -20.193 7.016 3.258 1.00 58.12 94 ARG A C 1
ATOM 768 O O . ARG A 1 94 ? -20.500 8.127 2.810 1.00 58.12 94 ARG A O 1
ATOM 775 N N . PRO A 1 95 ? -19.220 6.834 4.164 1.00 64.00 95 PRO A N 1
ATOM 776 C CA . PRO A 1 95 ? -18.354 7.926 4.571 1.00 64.00 95 PRO A CA 1
ATOM 777 C C . PRO A 1 95 ? -17.775 8.543 3.301 1.00 64.00 95 PRO A C 1
ATOM 779 O O . PRO A 1 95 ? -17.342 7.823 2.404 1.00 64.00 95 PRO A O 1
ATOM 782 N N . ASN A 1 96 ? -17.871 9.866 3.172 1.00 74.25 96 ASN A N 1
ATOM 783 C CA . ASN A 1 96 ? -17.347 10.560 2.005 1.00 74.25 96 ASN A CA 1
ATOM 784 C C . ASN A 1 96 ? -15.827 10.336 1.980 1.00 74.25 96 ASN A C 1
ATOM 786 O O . ASN A 1 96 ? -15.103 10.960 2.753 1.00 74.25 96 ASN A O 1
ATOM 790 N N . ILE A 1 97 ? -15.379 9.412 1.124 1.00 74.75 97 ILE A N 1
ATOM 791 C CA . ILE A 1 97 ? -13.998 8.904 1.039 1.00 74.75 97 ILE A CA 1
ATOM 792 C C . ILE A 1 97 ? -13.004 10.037 0.724 1.00 74.75 97 ILE A C 1
ATOM 794 O O . ILE A 1 97 ? -11.813 9.925 0.993 1.00 74.75 97 ILE A O 1
ATOM 798 N N . TYR A 1 98 ? -13.499 11.164 0.210 1.00 80.31 98 TYR A N 1
ATOM 799 C CA . TYR A 1 98 ? -12.708 12.339 -0.149 1.00 80.31 98 TYR A CA 1
ATOM 800 C C . TYR A 1 98 ? -12.633 13.394 0.964 1.00 80.31 98 TYR A C 1
ATOM 802 O O . TYR A 1 98 ? -11.926 14.392 0.831 1.00 80.31 98 TYR A O 1
ATOM 810 N N . LYS A 1 99 ? -13.381 13.232 2.062 1.00 84.94 99 LYS A N 1
ATOM 811 C CA . LYS A 1 99 ? -13.471 14.263 3.100 1.00 84.94 99 LYS A CA 1
ATOM 812 C C . LYS A 1 99 ? -12.165 14.340 3.897 1.00 84.94 99 LYS A C 1
ATOM 814 O O . LYS A 1 99 ? -11.790 13.380 4.562 1.00 84.94 99 LYS A O 1
ATOM 819 N N . GLY A 1 100 ? -11.528 15.513 3.877 1.00 84.56 100 GLY A N 1
ATOM 820 C CA . GLY A 1 100 ? -10.299 15.783 4.634 1.00 84.56 100 GLY A CA 1
ATOM 821 C C . GLY A 1 100 ? -9.025 15.232 3.990 1.00 84.56 100 GLY A C 1
ATOM 822 O O . GLY A 1 100 ? -8.010 15.125 4.669 1.00 84.56 100 GLY A O 1
ATOM 823 N N . VAL A 1 101 ? -9.080 14.873 2.705 1.00 90.38 101 VAL A N 1
ATOM 824 C CA . VAL A 1 101 ? -7.935 14.358 1.945 1.00 90.38 101 VAL A CA 1
ATOM 825 C C . VAL A 1 101 ? -7.336 15.482 1.108 1.00 90.38 101 VAL A C 1
ATOM 827 O O . VAL A 1 101 ? -8.068 16.252 0.485 1.00 90.38 101 VAL A O 1
ATOM 830 N N . LYS A 1 102 ? -6.006 15.576 1.075 1.00 94.31 102 LYS A N 1
ATOM 831 C CA . LYS A 1 102 ? -5.296 16.530 0.216 1.00 94.31 102 LYS A CA 1
ATOM 832 C C . LYS A 1 102 ? -5.474 16.145 -1.254 1.00 94.31 102 LYS A C 1
ATOM 834 O O . LYS A 1 102 ? -5.230 14.995 -1.626 1.00 94.31 102 LYS A O 1
ATOM 839 N N . GLU A 1 103 ? -5.814 17.120 -2.095 1.00 92.69 103 GLU A N 1
ATOM 840 C CA . GLU A 1 103 ? -6.052 16.901 -3.531 1.00 92.69 103 GLU A CA 1
ATOM 841 C C . GLU A 1 103 ? -4.812 16.343 -4.252 1.00 92.69 103 GLU A C 1
ATOM 843 O O . GLU A 1 103 ? -4.927 15.506 -5.143 1.00 92.69 103 GLU A O 1
ATOM 848 N N . GLU A 1 104 ? -3.613 16.718 -3.802 1.00 95.06 104 GLU A N 1
ATOM 849 C CA . GLU A 1 104 ? -2.339 16.196 -4.311 1.00 95.06 104 GLU A CA 1
ATOM 850 C C . GLU A 1 104 ? -2.268 14.667 -4.193 1.00 95.06 104 GLU A C 1
ATOM 852 O O . GLU A 1 104 ? -2.078 13.982 -5.198 1.00 95.06 104 GLU A O 1
ATOM 857 N N . THR A 1 105 ? -2.527 14.125 -2.997 1.00 95.00 105 THR A N 1
ATOM 858 C CA . THR A 1 105 ? -2.541 12.674 -2.717 1.00 95.00 105 THR A CA 1
ATOM 859 C C . THR A 1 105 ? -3.552 11.948 -3.597 1.00 95.00 105 THR A C 1
ATOM 861 O O . THR A 1 105 ? -3.274 10.873 -4.128 1.00 95.00 105 THR A O 1
ATOM 864 N N . ARG A 1 106 ? -4.728 12.557 -3.783 1.00 93.44 106 ARG A N 1
ATOM 865 C CA . ARG A 1 106 ? -5.786 12.007 -4.629 1.00 93.44 106 ARG A CA 1
ATOM 866 C C . ARG A 1 106 ? -5.349 11.932 -6.086 1.00 93.44 10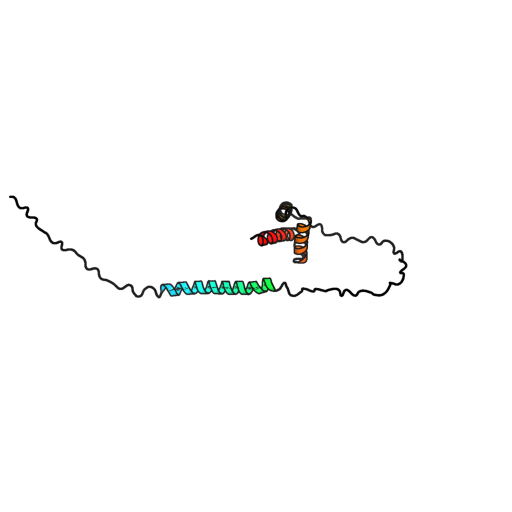6 ARG A C 1
ATOM 868 O O . ARG A 1 106 ? -5.480 10.881 -6.713 1.00 93.44 106 ARG A O 1
ATOM 875 N N . SER A 1 107 ? -4.827 13.036 -6.611 1.00 94.50 107 SER A N 1
ATOM 876 C CA . SER A 1 107 ? -4.346 13.114 -7.989 1.00 94.50 107 SER A CA 1
ATOM 877 C C . SER A 1 107 ? -3.188 12.146 -8.237 1.00 94.50 107 SER A C 1
ATOM 879 O O . SER A 1 107 ? -3.114 11.533 -9.299 1.00 94.50 107 SER A O 1
ATOM 881 N N . HIS A 1 108 ? -2.319 11.955 -7.243 1.00 95.75 108 HIS A N 1
ATOM 882 C CA . HIS A 1 108 ? -1.195 11.031 -7.314 1.00 95.75 108 HIS A CA 1
ATOM 883 C C . HIS A 1 108 ? -1.666 9.580 -7.366 1.00 95.75 108 HIS A C 1
ATOM 885 O O . HIS A 1 108 ? -1.262 8.845 -8.263 1.00 95.75 108 HIS A O 1
ATOM 891 N N . LEU A 1 109 ? -2.592 9.188 -6.482 1.00 95.12 109 LEU A N 1
ATOM 892 C CA . LEU A 1 109 ? -3.176 7.848 -6.510 1.00 95.12 109 LEU A CA 1
ATOM 893 C C . LEU A 1 109 ? -3.850 7.565 -7.858 1.00 95.12 109 LEU A C 1
ATOM 895 O O . LEU A 1 109 ? -3.614 6.522 -8.457 1.00 95.12 109 LEU A O 1
ATOM 899 N N . LEU A 1 110 ? -4.635 8.513 -8.377 1.00 95.44 110 LEU A N 1
ATOM 900 C CA . LEU A 1 110 ? -5.281 8.355 -9.681 1.00 95.44 110 LEU A CA 1
ATOM 901 C C . LEU A 1 110 ? -4.259 8.218 -10.815 1.00 95.44 110 LEU A C 1
ATOM 903 O O . LEU A 1 110 ? -4.424 7.348 -11.663 1.00 95.44 110 LEU A O 1
ATOM 907 N N . LYS A 1 111 ? -3.168 8.990 -10.804 1.00 96.00 111 LYS A N 1
ATOM 908 C CA . LYS A 1 111 ? -2.083 8.843 -11.788 1.00 96.00 111 LYS A CA 1
ATOM 909 C C . LYS A 1 111 ? -1.433 7.460 -11.734 1.00 96.00 111 LYS A C 1
ATOM 911 O O . LYS A 1 111 ? -1.153 6.893 -12.787 1.00 96.00 111 LYS A O 1
ATOM 916 N N . LEU A 1 112 ? -1.214 6.908 -10.538 1.00 94.94 112 LEU A N 1
ATOM 917 C CA . LEU A 1 112 ? -0.621 5.577 -10.370 1.00 94.94 112 LEU A CA 1
ATOM 918 C C . LEU A 1 112 ? -1.511 4.461 -10.932 1.00 94.94 112 LEU A C 1
ATOM 920 O O . LEU A 1 112 ? -0.992 3.495 -11.484 1.00 94.94 112 LEU A O 1
ATOM 924 N N . VAL A 1 113 ? -2.833 4.612 -10.829 1.00 94.44 113 VAL A N 1
ATOM 925 C CA . VAL A 1 113 ? -3.824 3.624 -11.291 1.00 94.44 113 VAL A CA 1
ATOM 926 C C . VAL A 1 113 ? -4.336 3.934 -12.714 1.00 94.44 113 VAL A C 1
ATOM 928 O O . VAL A 1 113 ? -5.247 3.286 -13.215 1.00 94.44 113 VAL A O 1
ATOM 931 N N . GLY A 1 114 ? -3.773 4.928 -13.408 1.00 94.44 114 GLY A N 1
ATOM 932 C CA . GLY A 1 114 ? -4.183 5.268 -14.778 1.00 94.44 114 GLY A CA 1
ATOM 933 C C . GLY A 1 114 ? -5.575 5.909 -14.877 1.00 94.44 114 GLY A C 1
ATOM 934 O O . GLY A 1 114 ? -6.313 5.643 -15.820 1.00 94.44 114 GLY A O 1
ATOM 935 N N . ASN A 1 115 ? -5.933 6.759 -13.911 1.00 93.44 115 ASN A N 1
ATOM 936 C CA . ASN A 1 115 ? -7.226 7.440 -13.753 1.00 93.44 115 ASN A CA 1
ATOM 937 C C . ASN A 1 115 ? -8.435 6.520 -13.494 1.00 93.44 115 ASN A C 1
ATOM 939 O O . ASN A 1 115 ? -9.577 6.981 -13.564 1.00 93.44 115 ASN A O 1
ATOM 943 N N . ASP A 1 116 ? -8.215 5.256 -13.127 1.00 94.94 116 ASP A N 1
ATOM 944 C CA . ASP A 1 116 ? -9.294 4.374 -12.680 1.00 94.94 116 ASP A CA 1
ATOM 945 C C . ASP A 1 116 ? -9.711 4.696 -11.231 1.00 94.94 116 ASP A C 1
ATOM 947 O O . ASP A 1 116 ? -9.071 4.315 -10.244 1.00 94.94 116 ASP A O 1
ATOM 951 N N . ILE A 1 117 ? -10.828 5.418 -11.121 1.00 92.19 117 ILE A N 1
ATOM 952 C CA . ILE A 1 117 ? -11.424 5.850 -9.852 1.00 92.19 117 ILE A CA 1
ATOM 953 C C . ILE A 1 117 ? -11.948 4.654 -9.049 1.00 92.19 117 ILE A C 1
ATOM 955 O O . ILE A 1 117 ? -11.890 4.670 -7.818 1.00 92.19 117 ILE A O 1
ATOM 959 N N . GLU A 1 118 ? -12.467 3.621 -9.715 1.00 91.88 118 GLU A N 1
ATOM 960 C CA . GLU A 1 118 ? -13.054 2.473 -9.028 1.00 91.88 118 GLU A CA 1
ATOM 961 C C . GLU A 1 118 ? -11.961 1.653 -8.343 1.00 91.88 118 GLU A C 1
ATOM 963 O O . GLU A 1 118 ? -12.084 1.310 -7.163 1.00 91.88 118 GLU A O 1
ATOM 968 N N . THR A 1 119 ? -10.851 1.421 -9.042 1.00 94.06 119 THR A N 1
ATOM 969 C CA . THR A 1 119 ? -9.687 0.746 -8.460 1.00 94.06 119 THR A CA 1
ATOM 970 C C . THR A 1 119 ? -9.058 1.578 -7.339 1.00 94.06 119 THR A C 1
ATOM 972 O O . THR A 1 119 ? -8.785 1.032 -6.268 1.00 94.06 119 THR A O 1
ATOM 975 N N . ALA A 1 120 ? -8.923 2.899 -7.507 1.00 94.38 120 ALA A N 1
ATOM 976 C CA . ALA A 1 120 ? -8.453 3.781 -6.434 1.00 94.38 120 ALA A CA 1
ATOM 977 C C . ALA A 1 120 ? -9.350 3.711 -5.179 1.00 94.38 120 ALA A C 1
ATOM 979 O O . ALA A 1 120 ? -8.845 3.575 -4.064 1.00 94.38 120 ALA A O 1
ATOM 980 N N . SER A 1 121 ? -10.678 3.725 -5.348 1.00 92.88 121 SER A N 1
ATOM 981 C CA . SER A 1 121 ? -11.627 3.575 -4.235 1.00 92.88 121 SER A CA 1
ATOM 982 C C . SER A 1 121 ? -11.475 2.224 -3.539 1.00 92.88 121 SER A C 1
ATOM 984 O O . SER A 1 121 ? -11.449 2.175 -2.312 1.00 92.88 121 SER A O 1
ATOM 986 N N . ARG A 1 122 ? -11.335 1.129 -4.298 1.00 93.25 122 ARG A N 1
ATOM 987 C CA . ARG A 1 122 ? -11.152 -0.218 -3.733 1.00 93.25 122 ARG A CA 1
ATOM 988 C C . ARG A 1 122 ? -9.876 -0.325 -2.899 1.00 93.25 122 ARG A C 1
ATOM 990 O O . ARG A 1 122 ? -9.898 -0.976 -1.857 1.00 93.25 122 ARG A O 1
ATOM 997 N N . LEU A 1 123 ? -8.788 0.320 -3.321 1.00 94.19 123 LEU A N 1
ATOM 998 C CA . LEU A 1 123 ? -7.529 0.348 -2.568 1.00 94.19 123 LEU A CA 1
ATOM 999 C C . LEU A 1 123 ? -7.681 1.078 -1.230 1.00 94.19 123 LEU A C 1
ATOM 1001 O O . LEU A 1 123 ? -7.250 0.575 -0.190 1.00 94.19 123 LEU A O 1
ATOM 1005 N N . VAL A 1 124 ? -8.338 2.238 -1.243 1.00 94.56 124 VAL A N 1
ATOM 1006 C CA . VAL A 1 124 ? -8.609 3.007 -0.023 1.00 94.56 124 VAL A CA 1
ATOM 1007 C C . VAL A 1 124 ? -9.552 2.233 0.903 1.00 94.56 124 VAL A C 1
ATOM 1009 O O . VAL A 1 124 ? -9.260 2.096 2.091 1.00 94.56 124 VAL A O 1
ATOM 1012 N N . ASP A 1 125 ? -10.622 1.640 0.371 1.00 93.62 125 ASP A N 1
ATOM 1013 C CA . ASP A 1 125 ? -11.557 0.811 1.141 1.00 93.62 125 ASP A CA 1
ATOM 1014 C C . ASP A 1 125 ? -10.858 -0.397 1.778 1.00 93.62 125 ASP A C 1
ATOM 1016 O O . ASP A 1 125 ? -11.103 -0.718 2.944 1.00 93.62 125 ASP A O 1
ATOM 1020 N N . TYR A 1 126 ? -9.949 -1.045 1.048 1.00 93.69 126 TYR A N 1
ATOM 1021 C CA . TYR A 1 126 ? -9.140 -2.140 1.574 1.00 93.69 126 TYR A CA 1
ATOM 1022 C C . TYR A 1 126 ? -8.239 -1.678 2.732 1.00 93.69 126 TYR A C 1
ATOM 1024 O O . TYR A 1 126 ? -8.157 -2.346 3.767 1.00 93.69 126 TYR A O 1
ATOM 1032 N N . SER A 1 127 ? -7.615 -0.502 2.603 1.00 94.12 127 SER A N 1
ATOM 1033 C CA . SER A 1 127 ? -6.814 0.113 3.669 1.00 94.12 127 SER A CA 1
ATOM 1034 C C . SER A 1 127 ? -7.647 0.431 4.918 1.00 94.12 127 SER A C 1
ATOM 1036 O O . SER A 1 127 ? -7.198 0.150 6.034 1.00 94.12 127 SER A O 1
ATOM 1038 N N . ILE A 1 128 ? -8.865 0.959 4.741 1.00 93.75 128 ILE A N 1
ATOM 1039 C CA . ILE A 1 128 ? -9.813 1.273 5.825 1.00 93.75 128 ILE A CA 1
ATOM 1040 C C . ILE A 1 128 ? -10.231 0.007 6.567 1.00 93.75 128 ILE A C 1
ATOM 1042 O O . ILE A 1 128 ? -10.179 -0.035 7.796 1.00 93.75 128 ILE A O 1
ATOM 1046 N N . GLN A 1 129 ? -10.602 -1.042 5.831 1.00 92.12 129 GLN A N 1
ATOM 1047 C CA . GLN A 1 129 ? -10.992 -2.322 6.425 1.00 92.12 129 GLN A CA 1
ATOM 1048 C C . GLN A 1 129 ? -9.852 -2.945 7.236 1.00 92.12 129 GLN A C 1
ATOM 1050 O O . GLN A 1 129 ? -10.093 -3.566 8.270 1.00 92.12 129 GLN A O 1
ATOM 1055 N N . ARG A 1 130 ? -8.608 -2.768 6.780 1.00 89.19 130 ARG A N 1
ATOM 1056 C CA . ARG A 1 130 ? -7.426 -3.344 7.424 1.00 89.19 130 ARG A CA 1
ATOM 1057 C C . ARG A 1 130 ? -6.917 -2.532 8.617 1.00 89.19 130 ARG A C 1
ATOM 1059 O O . ARG A 1 130 ? -6.334 -3.119 9.523 1.00 89.19 130 ARG A O 1
ATOM 1066 N N . ASN A 1 131 ? -7.118 -1.214 8.625 1.00 90.25 131 ASN A N 1
ATOM 1067 C CA . ASN A 1 131 ? -6.603 -0.311 9.659 1.00 90.25 131 ASN A CA 1
ATOM 1068 C C . ASN A 1 131 ? -7.690 0.661 10.156 1.00 90.25 131 ASN A C 1
ATOM 1070 O O . ASN A 1 131 ? -7.568 1.870 9.956 1.00 90.25 131 ASN A O 1
ATOM 1074 N N . PRO A 1 132 ? -8.761 0.171 10.801 1.00 91.31 132 PRO A N 1
ATOM 1075 C CA . PRO A 1 132 ? -9.834 1.043 11.262 1.00 91.31 132 PRO A CA 1
ATOM 1076 C C . PRO A 1 132 ? -9.332 2.058 12.303 1.00 91.31 132 PRO A C 1
ATOM 1078 O O . PRO A 1 132 ? -8.444 1.766 13.103 1.00 91.31 132 PRO A O 1
ATOM 1081 N N . GLY A 1 133 ? -9.931 3.252 12.313 1.00 88.50 133 GLY A N 1
ATOM 1082 C CA . GLY A 1 133 ? -9.635 4.305 13.296 1.00 88.50 133 GLY A CA 1
ATOM 1083 C C . GLY A 1 133 ? -8.489 5.248 12.919 1.00 88.50 133 GLY A C 1
ATOM 1084 O O . GLY A 1 133 ? -8.117 6.098 13.725 1.00 88.50 133 GLY A O 1
ATOM 1085 N N . ARG A 1 134 ? -7.933 5.126 11.710 1.00 92.12 134 ARG A N 1
ATOM 1086 C CA . ARG A 1 134 ? -6.995 6.107 11.153 1.00 92.12 134 ARG A CA 1
ATOM 1087 C C . ARG A 1 134 ? -7.735 7.220 10.410 1.00 92.12 134 ARG A C 1
ATOM 1089 O O . ARG A 1 134 ? -8.892 7.079 10.018 1.00 92.12 134 ARG A O 1
ATOM 1096 N N . GLU A 1 135 ? -7.048 8.341 10.228 1.00 92.50 135 GLU A N 1
ATOM 1097 C CA . GLU A 1 135 ? -7.550 9.448 9.419 1.00 92.50 135 GLU A CA 1
ATOM 1098 C C . GLU A 1 135 ? -7.656 9.046 7.945 1.00 92.50 135 GLU A C 1
ATOM 1100 O O . GLU A 1 135 ? -6.850 8.265 7.439 1.00 92.50 135 GLU A O 1
ATOM 1105 N N . MET A 1 136 ? -8.625 9.622 7.229 1.00 92.62 136 MET A N 1
ATOM 1106 C CA . MET A 1 136 ? -8.831 9.325 5.808 1.00 92.62 136 MET A CA 1
ATOM 1107 C C . MET A 1 136 ? -7.569 9.615 4.982 1.00 92.62 136 MET A C 1
ATOM 1109 O O . MET A 1 136 ? -7.182 8.796 4.156 1.00 92.62 136 MET A O 1
ATOM 1113 N N . GLN A 1 137 ? -6.875 10.723 5.263 1.00 95.06 137 GLN A N 1
ATOM 1114 C CA . GLN A 1 137 ? -5.612 11.082 4.609 1.00 95.06 137 GLN A CA 1
ATOM 1115 C C . GLN A 1 137 ? -4.571 9.953 4.691 1.00 95.06 137 GLN A C 1
ATOM 1117 O O . GLN A 1 137 ? -3.968 9.600 3.679 1.00 95.06 137 GLN A O 1
ATOM 1122 N N . TRP A 1 138 ? -4.423 9.327 5.863 1.00 95.50 138 TRP A N 1
ATOM 1123 C CA . TRP A 1 138 ? -3.492 8.215 6.063 1.00 95.50 138 TRP A CA 1
ATOM 1124 C C . TRP A 1 138 ? -3.830 7.018 5.166 1.00 95.50 138 TRP A C 1
ATOM 1126 O O . TRP A 1 138 ? -2.935 6.374 4.627 1.00 95.50 138 TRP A O 1
ATOM 1136 N N . HIS A 1 139 ? -5.118 6.723 4.958 1.00 95.50 139 HIS A N 1
ATOM 1137 C CA . HIS A 1 139 ? -5.538 5.623 4.084 1.00 95.50 139 HIS A CA 1
ATOM 1138 C C . HIS A 1 139 ? -5.190 5.863 2.615 1.00 95.50 139 HIS A C 1
ATOM 1140 O O . HIS A 1 139 ? -4.782 4.923 1.930 1.00 95.50 139 HIS A O 1
ATOM 1146 N N . TRP A 1 140 ? -5.310 7.107 2.150 1.00 96.12 140 TRP A N 1
ATOM 1147 C CA . TRP A 1 140 ? -4.921 7.508 0.798 1.00 96.12 140 TRP A CA 1
ATOM 1148 C C . TRP A 1 140 ? -3.405 7.447 0.597 1.00 96.12 140 TRP A C 1
ATOM 1150 O O . TRP A 1 140 ? -2.945 6.853 -0.375 1.00 96.12 140 TRP A O 1
ATOM 1160 N N . GLU A 1 141 ? -2.626 7.982 1.540 1.00 96.88 141 GLU A N 1
ATOM 1161 C CA . GLU A 1 141 ? -1.159 7.882 1.524 1.00 96.88 141 GLU A CA 1
ATOM 1162 C C . GLU A 1 141 ? -0.699 6.422 1.559 1.00 96.88 141 GLU A C 1
ATOM 1164 O O . GLU A 1 141 ? 0.214 6.023 0.837 1.00 96.88 141 GLU A O 1
ATOM 1169 N N . LYS A 1 142 ? -1.379 5.591 2.355 1.00 95.94 142 LYS A N 1
ATOM 1170 C CA . LYS A 1 142 ? -1.076 4.167 2.446 1.00 95.94 142 LYS A CA 1
ATOM 1171 C C . LYS A 1 142 ? -1.332 3.436 1.127 1.00 95.94 142 LYS A C 1
ATOM 1173 O O . LYS A 1 142 ? -0.506 2.614 0.739 1.00 95.94 142 LYS A O 1
ATOM 1178 N N . ALA A 1 143 ? -2.433 3.747 0.441 1.00 96.19 143 ALA A N 1
ATOM 1179 C CA . ALA A 1 143 ? -2.744 3.182 -0.871 1.00 96.19 143 ALA A CA 1
ATOM 1180 C C . ALA A 1 143 ? -1.706 3.585 -1.933 1.00 96.19 143 ALA A C 1
ATOM 1182 O O . ALA A 1 143 ? -1.298 2.746 -2.732 1.00 96.19 143 ALA A O 1
ATOM 1183 N N . VAL A 1 144 ? -1.238 4.840 -1.906 1.00 96.62 144 VAL A N 1
ATOM 1184 C CA . VAL A 1 144 ? -0.135 5.311 -2.760 1.00 96.62 144 VAL A CA 1
ATOM 1185 C C . VAL A 1 144 ? 1.136 4.507 -2.494 1.00 96.62 144 VAL A C 1
ATOM 1187 O O . VAL A 1 144 ? 1.705 3.942 -3.424 1.00 96.62 144 VAL A O 1
ATOM 1190 N N . TRP A 1 145 ? 1.539 4.395 -1.228 1.00 96.06 145 TRP A N 1
ATOM 1191 C CA . TRP A 1 145 ? 2.749 3.670 -0.843 1.00 96.06 145 TRP A CA 1
ATOM 1192 C C . TRP A 1 145 ? 2.694 2.186 -1.230 1.00 96.06 145 TRP A C 1
ATOM 1194 O O . TRP A 1 145 ? 3.692 1.634 -1.685 1.00 96.06 145 TRP A O 1
ATOM 1204 N N . ASP A 1 146 ? 1.538 1.532 -1.062 1.00 94.44 146 ASP A N 1
ATOM 1205 C CA . ASP A 1 146 ? 1.377 0.120 -1.429 1.00 94.44 146 ASP A CA 1
ATOM 1206 C C . ASP A 1 146 ? 1.552 -0.075 -2.951 1.00 94.44 146 ASP A C 1
ATOM 1208 O O . ASP A 1 146 ? 2.241 -1.006 -3.362 1.00 94.44 146 ASP A O 1
ATOM 1212 N N . LEU A 1 147 ? 1.019 0.833 -3.782 1.00 95.19 147 LEU A N 1
ATOM 1213 C CA . LEU A 1 147 ? 1.216 0.793 -5.238 1.00 95.19 147 LEU A CA 1
ATOM 1214 C C . LEU A 1 147 ? 2.650 1.100 -5.662 1.00 95.19 147 LEU A C 1
ATOM 1216 O O . LEU A 1 147 ? 3.159 0.473 -6.583 1.00 95.19 147 LEU A O 1
ATOM 1220 N N . GLU A 1 148 ? 3.296 2.083 -5.041 1.00 95.19 148 GLU A N 1
ATOM 1221 C CA . GLU A 1 148 ? 4.683 2.426 -5.361 1.00 95.19 148 GLU A CA 1
ATOM 1222 C C . GLU A 1 148 ? 5.625 1.276 -5.027 1.00 95.19 148 GLU A C 1
ATOM 1224 O O . GLU A 1 148 ? 6.504 0.957 -5.823 1.00 95.19 148 GLU A O 1
ATOM 1229 N N . ARG A 1 149 ? 5.404 0.618 -3.885 1.00 94.69 149 ARG A N 1
ATOM 1230 C CA . ARG A 1 149 ? 6.192 -0.540 -3.470 1.00 94.69 149 ARG A CA 1
ATOM 1231 C C . ARG A 1 149 ? 6.041 -1.708 -4.439 1.00 94.69 149 ARG A C 1
ATOM 1233 O O . ARG A 1 149 ? 7.034 -2.341 -4.751 1.00 94.69 149 ARG A O 1
ATOM 1240 N N . ASP A 1 150 ? 4.829 -1.994 -4.908 1.00 92.06 150 ASP A N 1
ATOM 1241 C CA . ASP A 1 150 ? 4.579 -3.142 -5.788 1.00 92.06 150 ASP A CA 1
ATOM 1242 C C . ASP A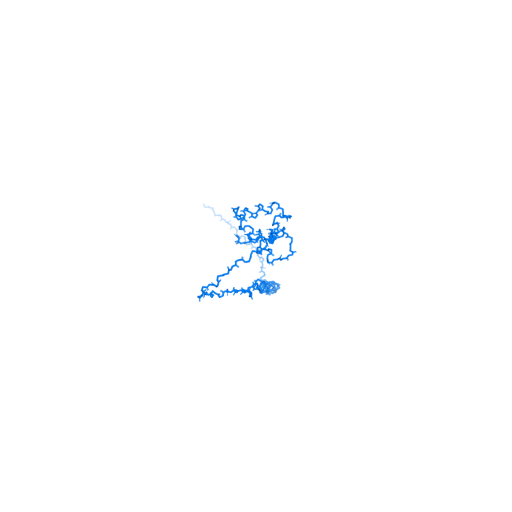 1 150 ? 5.121 -2.935 -7.225 1.00 92.06 150 ASP A C 1
ATOM 1244 O O . ASP A 1 150 ? 5.092 -3.860 -8.036 1.00 92.06 150 ASP A O 1
ATOM 1248 N N . ARG A 1 151 ? 5.624 -1.734 -7.557 1.00 85.75 151 ARG A N 1
ATOM 1249 C CA . ARG A 1 151 ? 6.240 -1.410 -8.859 1.00 85.75 151 ARG A CA 1
ATOM 1250 C C . ARG A 1 151 ? 7.758 -1.624 -8.913 1.00 85.75 151 ARG A C 1
ATOM 1252 O O . ARG A 1 151 ? 8.297 -1.573 -10.019 1.00 85.75 151 ARG A O 1
ATOM 1259 N N . TYR A 1 152 ? 8.424 -1.833 -7.776 1.00 76.31 152 TYR A N 1
ATOM 1260 C CA . TYR A 1 152 ? 9.872 -2.063 -7.669 1.00 76.31 152 TYR A CA 1
ATOM 1261 C C . TYR A 1 152 ? 10.164 -3.473 -7.154 1.00 76.31 152 TYR A C 1
ATOM 1263 O O . TYR A 1 152 ? 11.140 -4.072 -7.655 1.00 76.31 152 TYR A O 1
#

pLDDT: mean 75.5, std 17.46, range [44.88, 96.88]

Sequence (152 aa):
MTVFAYAVFPDANKPKIAHVGNEYLPKFILKNMLLPTIFVITLWVVFVLCLIPILGKSRYRFNFHMPAISFPTSPPPRYKPKRNKATKQHKPQRPNIYKGVKEETRSHLLKLVGNDIETASRLVDYSIQRNPGREMQWHWEKAVWDLERDRY

Foldseek 3Di:
DDDDDDDDDDDPDDDDDDPDDPPPPPPPVVVVVVVVVVVVVVVVVVVVVVVVCVVVVPPDPPPPPPPPPPDDPDDDDPDDPPPDPDPPPPPPPDPPLCPPADVVLVVLLCVLVVNPPVVLVVQLVVLCVVDPPDDSNVSSVVSNVVSVVVVD

Secondary structure (DSSP, 8-state):
-----PPPPP-------------SSHHHHHHHHHHHHHHHHHHHHHHHHHHHHHHHTTSS-------------SPPP-------------------TTTT--HHHHHHHHHHTTT-HHHHHHHHHHHHHHSTTS-HHHHHHHHHHHHHHTT-

Radius of gyration: 40.52 Å; chains: 1; bounding box: 148×45×50 Å